Protein AF-A0A937AZI4-F1 (afdb_monomer_lite)

Sequence (162 aa):
MTPFTEEELALIFGVVPITGLAIVLMEVQWLNALSKRTLAVVLDEVCAWSVPTFWCRVPRPVPSSAVVQALNYVFFLGASVYMVLRIFRGKYDMPAHYSPGAAPRLHQWVWALLWFNLVMGGQLIVQGPIPWETVGLLFMMLALGTGICAVRFLAVSVKFSR

Radius of gyration: 17.5 Å; chains: 1; bounding box: 45×31×49 Å

Foldseek 3Di:
DFDDDPVLVCLLQVLPVLLVVLVVQCVPPVSVVVLQVVLVVVLVVVVVPPQQAPSVLQDPSHDSLVSSLVSSLVSLVVLLVVLLCPLPVDPPDQGPPDDQVPQPPVNLVVLVVLLVCVNSVVLDDHDDPDPCSVVSSVSSSNSSSSSSVSSNCNSSNVVRND

Structure (mmCIF, N/CA/C/O backbone):
data_AF-A0A937AZI4-F1
#
_entry.id   AF-A0A937AZI4-F1
#
loop_
_atom_site.group_PDB
_atom_site.id
_atom_site.type_symbol
_atom_site.label_atom_id
_atom_site.label_alt_id
_atom_site.label_comp_id
_atom_site.label_asym_id
_atom_site.label_entity_id
_atom_site.label_seq_id
_atom_site.pdbx_PDB_ins_code
_atom_site.Cartn_x
_atom_site.Cartn_y
_atom_site.Cartn_z
_atom_site.occupancy
_atom_site.B_iso_or_equiv
_atom_site.auth_seq_id
_atom_site.auth_comp_id
_atom_site.auth_asym_id
_atom_site.auth_atom_id
_atom_site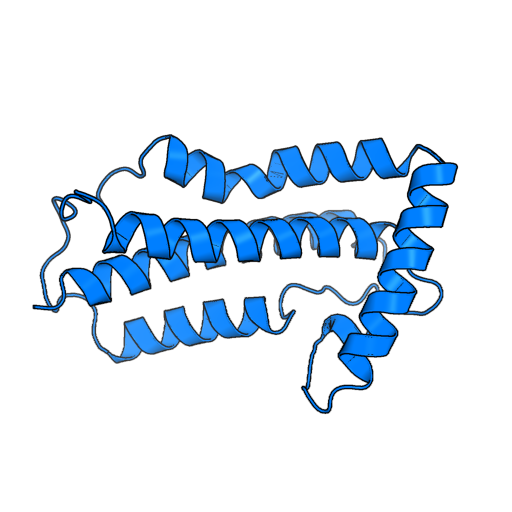.pdbx_PDB_model_num
ATOM 1 N N . MET A 1 1 ? -15.154 11.495 15.495 1.00 47.53 1 MET A N 1
ATOM 2 C CA . MET A 1 1 ? -14.006 10.608 15.185 1.00 47.53 1 MET A CA 1
ATOM 3 C C . MET A 1 1 ? -12.920 10.899 16.207 1.00 47.53 1 MET A C 1
ATOM 5 O O . MET A 1 1 ? -12.724 12.077 16.474 1.00 47.53 1 MET A O 1
ATOM 9 N N . THR A 1 2 ? -12.262 9.907 16.822 1.00 52.56 2 THR A N 1
ATOM 10 C CA . THR A 1 2 ? -11.026 10.242 17.554 1.00 52.56 2 THR A CA 1
ATOM 11 C C . THR A 1 2 ? -9.983 10.759 16.588 1.00 52.56 2 THR A C 1
ATOM 13 O O . THR A 1 2 ? -9.950 10.293 15.443 1.00 52.56 2 THR A O 1
ATOM 16 N N . PRO A 1 3 ? -9.137 11.693 17.040 1.00 72.81 3 PRO A N 1
ATOM 17 C CA . PRO A 1 3 ? -8.003 12.110 16.245 1.00 72.81 3 PRO A CA 1
ATOM 18 C C . PRO A 1 3 ? -7.126 10.889 15.963 1.00 72.81 3 PRO A C 1
ATOM 20 O O . PRO A 1 3 ? -6.923 10.032 16.826 1.00 72.81 3 PRO A O 1
ATOM 23 N N . PHE A 1 4 ? -6.657 10.788 14.725 1.00 81.06 4 PHE A N 1
ATOM 24 C CA . PHE A 1 4 ? -5.588 9.861 14.386 1.00 81.06 4 PHE A CA 1
ATOM 25 C C . PHE A 1 4 ? -4.351 10.221 15.210 1.00 81.06 4 PHE A C 1
ATOM 27 O O . PHE A 1 4 ? -4.062 11.406 15.395 1.00 81.06 4 PHE A O 1
ATOM 34 N N . THR A 1 5 ? -3.614 9.224 15.697 1.00 85.88 5 THR A N 1
ATOM 35 C CA . THR A 1 5 ? -2.313 9.509 16.319 1.00 85.88 5 THR A C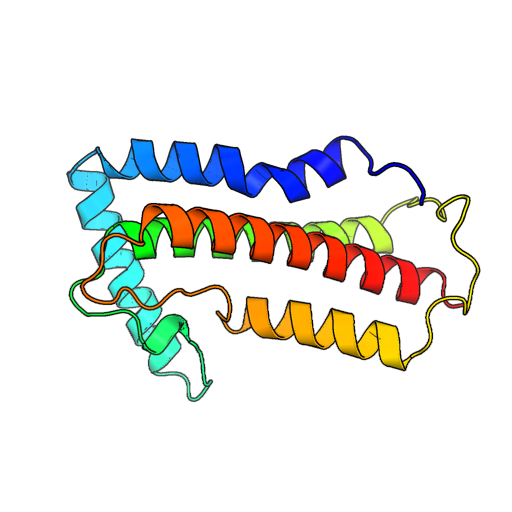A 1
ATOM 36 C C . THR A 1 5 ? -1.337 10.000 15.249 1.00 85.88 5 THR A C 1
ATOM 38 O O . THR A 1 5 ? -1.477 9.636 14.081 1.00 85.88 5 THR A O 1
ATOM 41 N N . GLU A 1 6 ? -0.309 10.764 15.625 1.00 87.06 6 GLU A N 1
ATOM 42 C CA . GLU A 1 6 ? 0.713 11.260 14.680 1.00 87.06 6 GLU A CA 1
ATOM 43 C C . GLU A 1 6 ? 1.301 10.138 13.818 1.00 87.06 6 GLU A C 1
ATOM 45 O O . GLU A 1 6 ? 1.474 10.275 12.614 1.00 87.06 6 GLU A O 1
ATOM 50 N N . GLU A 1 7 ? 1.515 8.979 14.426 1.00 87.25 7 GLU A N 1
ATOM 51 C CA . GLU A 1 7 ? 2.008 7.794 13.740 1.00 87.25 7 GLU A CA 1
ATOM 52 C C . GLU A 1 7 ? 1.006 7.187 12.741 1.00 87.25 7 GLU A C 1
ATOM 54 O O . GLU A 1 7 ? 1.393 6.733 11.669 1.00 87.25 7 GLU A O 1
ATOM 59 N N . GLU A 1 8 ? -0.296 7.205 13.049 1.00 87.88 8 GLU A N 1
ATOM 60 C CA . GLU A 1 8 ? -1.330 6.741 12.117 1.00 87.88 8 GLU A CA 1
ATOM 61 C C . GLU A 1 8 ? -1.424 7.695 10.924 1.00 87.88 8 GLU A C 1
ATOM 63 O O . GLU A 1 8 ? -1.531 7.245 9.784 1.00 87.88 8 GLU A O 1
ATOM 68 N N . LEU A 1 9 ? -1.315 9.003 11.176 1.00 88.19 9 LEU A N 1
ATOM 69 C CA . LEU A 1 9 ? -1.225 10.021 10.131 1.00 88.19 9 LEU A CA 1
ATOM 70 C C . LEU A 1 9 ? 0.030 9.820 9.278 1.00 88.19 9 LEU A C 1
ATOM 72 O O . LEU A 1 9 ? -0.061 9.868 8.054 1.00 88.19 9 LEU A O 1
ATOM 76 N N . ALA A 1 10 ? 1.177 9.529 9.894 1.00 90.31 10 ALA A N 1
ATOM 77 C CA . ALA A 1 10 ? 2.416 9.247 9.178 1.00 90.31 10 ALA A CA 1
ATOM 78 C C . ALA A 1 10 ? 2.296 8.008 8.279 1.00 90.31 10 ALA A C 1
ATOM 80 O O . ALA A 1 10 ? 2.843 8.005 7.184 1.00 90.31 10 ALA A O 1
ATOM 81 N N . LEU A 1 11 ? 1.546 6.979 8.681 1.00 89.62 11 LEU A N 1
ATOM 82 C CA . LEU A 1 11 ? 1.283 5.816 7.826 1.00 89.62 11 LEU A CA 1
ATOM 83 C C . LEU A 1 11 ? 0.329 6.152 6.675 1.00 89.62 11 LEU A C 1
ATOM 85 O O . LEU A 1 11 ? 0.587 5.765 5.539 1.00 89.62 11 LEU A O 1
ATOM 89 N N . ILE A 1 12 ? -0.750 6.887 6.954 1.00 88.44 12 ILE A N 1
ATOM 90 C CA . ILE A 1 12 ? -1.761 7.263 5.953 1.00 88.44 12 ILE A CA 1
ATOM 91 C C . ILE A 1 12 ? -1.159 8.190 4.892 1.00 88.44 12 ILE A C 1
ATOM 93 O O . ILE A 1 12 ? -1.337 7.966 3.696 1.00 88.44 12 ILE A O 1
ATOM 97 N N . PHE A 1 13 ? -0.427 9.217 5.323 1.00 89.50 13 PHE A N 1
ATOM 98 C CA . PHE A 1 13 ? 0.166 10.220 4.439 1.00 89.50 13 PHE A CA 1
ATOM 99 C C . PHE A 1 13 ? 1.585 9.869 3.987 1.00 89.50 13 PHE A C 1
ATOM 101 O O . PHE A 1 13 ? 2.083 10.484 3.048 1.00 89.50 13 PHE A O 1
ATOM 108 N N . GLY A 1 14 ? 2.219 8.857 4.587 1.00 86.88 14 GLY A N 1
ATOM 109 C CA . GLY A 1 14 ? 3.585 8.419 4.278 1.00 86.88 14 GLY A CA 1
ATOM 110 C C . GLY A 1 14 ? 3.777 7.937 2.842 1.00 86.88 14 GLY A C 1
ATOM 111 O O . GLY A 1 14 ? 4.886 7.998 2.318 1.00 86.88 14 GLY A O 1
ATOM 112 N N . VAL A 1 15 ? 2.691 7.565 2.161 1.00 86.25 15 VAL A N 1
ATOM 113 C CA . VAL A 1 15 ? 2.702 7.232 0.730 1.00 86.25 15 VAL A CA 1
ATOM 114 C C . VAL A 1 15 ? 3.230 8.406 -0.115 1.00 86.25 15 VAL A C 1
ATOM 116 O O . VAL A 1 15 ? 3.924 8.190 -1.107 1.00 86.25 15 VAL A O 1
ATOM 119 N N . VAL A 1 16 ? 2.975 9.657 0.290 1.00 88.06 16 VAL A N 1
ATOM 120 C CA . VAL A 1 16 ? 3.419 10.861 -0.435 1.00 88.06 16 VAL A CA 1
ATOM 121 C C . VAL A 1 16 ? 4.947 11.026 -0.416 1.00 88.06 16 VAL A C 1
ATOM 123 O O . VAL A 1 16 ? 5.544 11.020 -1.497 1.00 88.06 16 VAL A O 1
ATOM 126 N N . PRO A 1 17 ? 5.625 11.138 0.749 1.00 89.44 17 PRO A N 1
ATOM 127 C CA . PRO A 1 17 ? 7.081 11.257 0.780 1.00 89.44 17 PRO A CA 1
ATOM 128 C C . PRO A 1 17 ? 7.781 10.014 0.219 1.00 89.44 17 PRO A C 1
ATOM 130 O O . PRO A 1 17 ? 8.819 10.153 -0.423 1.00 89.44 17 PRO A O 1
ATOM 133 N N . ILE A 1 18 ? 7.205 8.816 0.380 1.00 88.88 18 ILE A N 1
ATOM 134 C CA . ILE A 1 18 ? 7.749 7.586 -0.216 1.00 88.88 18 ILE A CA 1
ATOM 135 C C . ILE A 1 18 ? 7.683 7.638 -1.738 1.00 88.88 18 ILE A C 1
ATOM 137 O O . ILE A 1 18 ? 8.660 7.291 -2.399 1.00 88.88 18 ILE A O 1
ATOM 141 N N . THR A 1 19 ? 6.577 8.122 -2.305 1.00 89.19 19 THR A N 1
ATOM 142 C CA . THR A 1 19 ? 6.483 8.309 -3.754 1.00 89.19 19 THR A CA 1
ATOM 143 C C . THR A 1 19 ? 7.489 9.343 -4.244 1.00 89.19 19 THR A C 1
ATOM 145 O O . THR A 1 19 ? 8.187 9.084 -5.221 1.00 89.19 19 THR A O 1
ATOM 148 N N . GLY A 1 20 ? 7.599 10.488 -3.565 1.00 88.81 20 GLY A N 1
ATOM 149 C CA . GLY A 1 20 ? 8.570 11.524 -3.920 1.00 88.81 20 GLY A CA 1
ATOM 150 C C . GLY A 1 20 ? 10.002 10.986 -3.920 1.00 88.81 20 GLY A C 1
ATOM 151 O O . GLY A 1 20 ? 10.727 11.156 -4.898 1.00 88.81 20 GLY A O 1
ATOM 152 N N . LEU A 1 21 ? 10.379 10.253 -2.869 1.00 91.00 21 LEU A N 1
ATOM 153 C CA . LEU A 1 21 ? 11.684 9.604 -2.775 1.00 91.00 21 LEU A CA 1
ATOM 154 C C . LEU A 1 21 ? 11.887 8.568 -3.887 1.00 91.00 21 LEU A C 1
ATOM 156 O O . LEU A 1 21 ? 12.943 8.546 -4.511 1.00 91.00 21 LEU A O 1
ATOM 160 N N . ALA A 1 22 ? 10.883 7.735 -4.167 1.00 89.56 22 ALA A N 1
ATOM 161 C CA . ALA A 1 22 ? 10.958 6.733 -5.224 1.00 89.56 22 ALA A CA 1
ATOM 162 C C . ALA A 1 22 ? 11.177 7.375 -6.599 1.00 89.56 22 ALA A C 1
ATOM 164 O O . ALA A 1 22 ? 12.027 6.904 -7.348 1.00 89.56 22 ALA A O 1
ATOM 165 N N . ILE A 1 23 ? 10.470 8.464 -6.914 1.00 89.38 23 ILE A N 1
ATOM 166 C CA . ILE A 1 23 ? 10.654 9.211 -8.166 1.00 89.38 23 ILE A CA 1
ATOM 167 C C . ILE A 1 23 ? 12.098 9.707 -8.277 1.00 89.38 23 ILE A C 1
ATOM 169 O O . ILE A 1 23 ? 12.758 9.416 -9.270 1.00 89.38 23 ILE A O 1
ATOM 173 N N . VAL A 1 24 ? 12.620 10.361 -7.234 1.00 91.19 24 VAL A N 1
ATOM 174 C CA . VAL A 1 24 ? 14.007 10.858 -7.213 1.00 91.19 24 VAL A CA 1
ATOM 175 C C . VAL A 1 24 ? 15.017 9.719 -7.379 1.00 91.19 24 VAL A C 1
ATOM 177 O O . VAL A 1 24 ? 15.978 9.846 -8.132 1.00 91.19 24 VAL A O 1
ATOM 180 N N . LEU A 1 25 ? 14.799 8.575 -6.725 1.00 89.25 25 LEU A N 1
ATOM 181 C CA . LEU A 1 25 ? 15.674 7.407 -6.859 1.00 89.25 25 LEU A CA 1
ATOM 182 C C . LEU A 1 25 ? 15.642 6.803 -8.270 1.00 89.25 25 LEU A C 1
ATOM 184 O O . LEU A 1 25 ? 16.650 6.259 -8.718 1.00 89.25 25 LEU A O 1
ATOM 188 N N . MET A 1 26 ? 14.516 6.903 -8.983 1.00 88.88 26 MET A N 1
ATOM 189 C CA . MET A 1 26 ? 14.396 6.406 -10.357 1.00 88.88 26 MET A CA 1
ATOM 190 C C . MET A 1 26 ? 15.093 7.300 -11.398 1.00 88.88 26 MET A C 1
ATOM 192 O O . MET A 1 26 ? 15.299 6.842 -12.526 1.00 88.88 26 MET A O 1
ATOM 196 N N . GLU A 1 27 ? 15.513 8.518 -11.042 1.00 90.38 27 GLU A N 1
ATOM 197 C CA . GLU A 1 27 ? 16.380 9.354 -11.893 1.00 90.38 27 GLU A CA 1
ATOM 198 C C . GLU A 1 27 ? 17.803 8.778 -12.002 1.00 90.38 27 GLU A C 1
ATOM 200 O O . GLU A 1 27 ? 18.529 9.009 -12.971 1.00 90.38 27 GLU A O 1
ATOM 205 N N . VAL A 1 28 ? 18.211 7.955 -11.033 1.00 93.56 28 VAL A N 1
ATOM 206 C CA . VAL A 1 28 ? 19.503 7.272 -11.056 1.00 93.56 28 VAL A CA 1
ATOM 207 C C . VAL A 1 28 ? 19.424 6.067 -12.002 1.00 93.56 28 VAL A C 1
ATOM 209 O O . VAL A 1 28 ? 18.815 5.043 -11.689 1.00 93.56 28 VAL A O 1
ATOM 212 N N . GLN A 1 29 ? 20.075 6.162 -13.166 1.00 90.44 29 GLN A N 1
ATOM 213 C CA . GLN A 1 29 ? 19.914 5.202 -14.271 1.00 90.44 29 GLN A CA 1
ATOM 214 C C . GLN A 1 29 ? 20.140 3.732 -13.885 1.00 90.44 29 GLN A C 1
ATOM 216 O O . GLN A 1 29 ? 19.354 2.866 -14.275 1.00 90.44 29 GLN A O 1
ATOM 221 N N . TRP A 1 30 ? 21.187 3.436 -13.110 1.00 93.50 30 TRP A N 1
ATOM 222 C CA . TRP A 1 30 ? 21.487 2.059 -12.707 1.00 93.50 30 TRP A CA 1
ATOM 223 C C . TRP A 1 30 ? 20.435 1.499 -11.737 1.00 93.50 30 TRP A C 1
ATOM 225 O O . TRP A 1 30 ? 20.049 0.338 -11.872 1.00 93.50 30 TRP A O 1
ATOM 235 N N . LEU A 1 31 ? 19.916 2.325 -10.818 1.00 91.56 31 LEU A N 1
ATOM 236 C CA . LEU A 1 31 ? 18.828 1.946 -9.910 1.00 91.56 31 LEU A CA 1
ATOM 237 C C . LEU A 1 31 ? 17.536 1.705 -10.681 1.00 91.56 31 LEU A C 1
ATOM 239 O O . LEU A 1 31 ? 16.838 0.730 -10.412 1.00 91.56 31 LEU A O 1
ATOM 243 N N . ASN A 1 32 ? 17.236 2.551 -11.662 1.00 89.94 32 ASN A N 1
ATOM 244 C CA . ASN A 1 32 ? 16.053 2.413 -12.500 1.00 89.94 32 ASN A CA 1
ATOM 245 C C . ASN A 1 32 ? 16.092 1.108 -13.312 1.00 89.94 32 ASN A C 1
ATOM 247 O O . ASN A 1 32 ? 15.151 0.313 -13.272 1.00 89.94 32 ASN A O 1
ATOM 251 N N . ALA A 1 33 ? 17.212 0.839 -13.989 1.00 91.19 33 ALA A N 1
ATOM 252 C CA . ALA A 1 33 ? 17.406 -0.390 -14.753 1.00 91.19 33 ALA A CA 1
ATOM 253 C C . ALA A 1 33 ? 17.312 -1.642 -13.865 1.00 91.19 33 ALA A C 1
ATOM 255 O O . ALA A 1 33 ? 16.608 -2.595 -14.211 1.00 91.19 33 ALA A O 1
ATOM 256 N N . LEU A 1 34 ? 17.970 -1.622 -12.699 1.00 93.69 34 LEU A N 1
ATOM 257 C CA . LEU A 1 34 ? 17.918 -2.713 -11.730 1.00 93.69 34 LEU A CA 1
ATOM 258 C C . LEU A 1 34 ? 16.490 -2.941 -11.225 1.00 93.69 34 LEU A C 1
ATOM 260 O O . LEU A 1 34 ? 15.996 -4.062 -11.277 1.00 93.69 34 LEU A O 1
ATOM 264 N N . SER A 1 35 ? 15.803 -1.883 -10.795 1.00 92.06 35 SER A N 1
ATOM 265 C CA . SER A 1 35 ? 14.460 -1.976 -10.213 1.00 92.06 35 SER A CA 1
ATOM 266 C C . SER A 1 35 ? 13.427 -2.478 -11.220 1.00 92.06 35 SER A C 1
ATOM 268 O O . SER A 1 35 ? 12.602 -3.322 -10.876 1.00 92.06 35 SER A O 1
ATOM 270 N N . LYS A 1 36 ? 13.504 -2.034 -12.482 1.00 92.06 36 LYS A N 1
ATOM 271 C CA . LYS A 1 36 ? 12.656 -2.546 -13.571 1.00 92.06 36 LYS A CA 1
ATOM 272 C C . LYS A 1 36 ? 12.882 -4.029 -13.829 1.00 92.06 36 LYS A C 1
ATOM 274 O O . LYS A 1 36 ? 11.913 -4.769 -13.982 1.00 92.06 36 LYS A O 1
ATOM 279 N N . ARG A 1 37 ? 14.145 -4.469 -13.862 1.00 93.31 37 ARG A N 1
ATOM 280 C CA . ARG A 1 37 ? 14.496 -5.882 -14.060 1.00 93.31 37 ARG A CA 1
ATOM 281 C C . ARG A 1 37 ? 14.009 -6.741 -12.896 1.00 93.31 37 ARG A C 1
ATOM 283 O O . ARG A 1 37 ? 13.392 -7.774 -13.130 1.00 93.31 37 ARG A O 1
ATOM 290 N N . THR A 1 38 ? 14.241 -6.298 -11.663 1.00 93.19 38 THR A N 1
ATOM 291 C CA . THR A 1 38 ? 13.776 -6.990 -10.456 1.00 93.19 38 THR A CA 1
ATOM 292 C C . THR A 1 38 ? 12.254 -7.093 -10.438 1.00 93.19 38 THR A C 1
ATOM 294 O O . THR A 1 38 ? 11.720 -8.179 -10.234 1.00 93.19 38 THR A O 1
ATOM 297 N N . LEU A 1 39 ? 11.542 -5.995 -10.714 1.00 92.50 39 LEU A N 1
ATOM 298 C CA . LEU A 1 39 ? 10.082 -6.008 -10.762 1.00 92.50 39 LEU A CA 1
ATOM 299 C C . LEU A 1 39 ? 9.554 -6.903 -11.890 1.00 92.50 39 LEU A C 1
ATOM 301 O O . LEU A 1 39 ? 8.539 -7.565 -11.703 1.00 92.50 39 LEU A O 1
ATOM 305 N N . ALA A 1 40 ? 10.229 -6.963 -13.041 1.00 91.69 40 ALA A N 1
ATOM 306 C CA . ALA A 1 40 ? 9.844 -7.873 -14.114 1.00 91.69 40 ALA A CA 1
ATOM 307 C C . ALA A 1 40 ? 9.852 -9.335 -13.645 1.00 91.69 40 ALA A C 1
ATOM 309 O O . ALA A 1 40 ? 8.820 -9.989 -13.764 1.00 91.69 40 ALA A O 1
ATOM 310 N N . VAL A 1 41 ? 10.951 -9.774 -13.019 1.00 92.94 41 VAL A N 1
ATOM 311 C CA . VAL A 1 41 ? 11.117 -11.135 -12.473 1.00 92.94 41 VAL A CA 1
ATOM 312 C C . VAL A 1 41 ? 10.052 -11.444 -11.422 1.00 92.94 41 VAL A C 1
ATOM 314 O O . VAL A 1 41 ? 9.394 -12.474 -11.496 1.00 92.94 41 VAL A O 1
ATOM 317 N N . VAL A 1 42 ? 9.831 -10.532 -10.469 1.00 90.81 42 VAL A N 1
ATOM 318 C CA . VAL A 1 42 ? 8.805 -10.716 -9.429 1.00 90.81 42 VAL A CA 1
ATOM 319 C C . VAL A 1 42 ? 7.414 -10.847 -10.047 1.00 90.81 42 VAL A C 1
ATOM 321 O O . VAL A 1 42 ? 6.634 -11.696 -9.629 1.00 90.81 42 VAL A O 1
ATOM 324 N N . LEU A 1 43 ? 7.095 -10.023 -11.045 1.00 89.38 43 LEU A N 1
ATOM 325 C CA . LEU A 1 43 ? 5.812 -10.096 -11.738 1.00 89.38 43 LEU A CA 1
ATOM 326 C C . LEU A 1 43 ? 5.661 -11.393 -12.538 1.00 89.38 43 LEU A C 1
ATOM 328 O O . LEU A 1 43 ? 4.561 -11.928 -12.564 1.00 89.38 43 LEU A O 1
ATOM 332 N N . ASP A 1 44 ? 6.726 -11.914 -13.148 1.00 90.12 44 ASP A N 1
ATOM 333 C CA . ASP A 1 44 ? 6.666 -13.194 -13.865 1.00 90.12 44 ASP A CA 1
ATOM 334 C C . ASP A 1 44 ? 6.339 -14.349 -12.902 1.00 90.12 44 ASP A C 1
ATOM 336 O O . ASP A 1 44 ? 5.454 -15.152 -13.190 1.00 90.12 44 ASP A O 1
ATOM 340 N N . GLU A 1 45 ? 6.956 -14.371 -11.717 1.00 89.00 45 GLU A N 1
ATOM 341 C CA . GLU A 1 45 ? 6.660 -15.354 -10.663 1.00 89.00 45 GLU A CA 1
ATOM 342 C C . GLU A 1 45 ? 5.230 -15.211 -10.120 1.00 89.00 45 GLU A C 1
ATOM 344 O O . GLU A 1 45 ? 4.484 -16.186 -10.034 1.00 89.00 45 GLU A O 1
ATOM 349 N N . VAL A 1 46 ? 4.806 -13.985 -9.792 1.00 85.94 46 VAL A N 1
ATOM 350 C CA . VAL A 1 46 ? 3.456 -13.717 -9.264 1.00 85.94 46 VAL A CA 1
ATOM 351 C C . VAL A 1 46 ? 2.378 -14.055 -10.293 1.00 85.94 46 VAL A C 1
ATOM 353 O O . VAL A 1 46 ? 1.323 -14.563 -9.925 1.00 85.94 46 VAL A O 1
ATOM 356 N N . CYS A 1 47 ? 2.629 -13.799 -11.575 1.00 86.62 47 CYS A N 1
ATOM 357 C CA . CYS A 1 47 ? 1.680 -14.081 -12.650 1.00 86.62 47 CYS A CA 1
ATOM 358 C C . CYS A 1 47 ? 1.705 -15.531 -13.130 1.00 86.62 47 CYS A C 1
ATOM 360 O O . CYS A 1 47 ? 0.758 -15.960 -13.788 1.00 86.62 47 CYS A O 1
ATOM 362 N N . ALA A 1 48 ? 2.739 -16.299 -12.782 1.00 87.25 48 ALA A N 1
ATOM 363 C CA . ALA A 1 48 ? 2.719 -17.750 -12.918 1.00 87.25 48 ALA A CA 1
ATOM 364 C C . ALA A 1 48 ? 1.765 -18.403 -11.902 1.00 87.25 48 ALA A C 1
ATOM 366 O O . ALA A 1 48 ? 1.266 -19.505 -12.135 1.00 87.25 48 ALA A O 1
ATOM 367 N N . TRP A 1 49 ? 1.478 -17.731 -10.783 1.00 80.19 49 TRP A N 1
ATOM 368 C CA . TRP A 1 49 ? 0.487 -18.200 -9.822 1.00 80.19 49 TRP A CA 1
ATOM 369 C C . TRP A 1 49 ? -0.908 -17.906 -10.381 1.00 80.19 49 TRP A C 1
ATOM 371 O O . TRP A 1 49 ? -1.171 -16.822 -10.893 1.00 80.19 49 TRP A O 1
ATOM 381 N N . SER A 1 50 ? -1.842 -18.853 -10.264 1.00 70.75 50 SER A N 1
ATOM 382 C CA . SER A 1 50 ? -3.205 -18.762 -10.820 1.00 70.75 50 SER A CA 1
ATOM 383 C C . SER A 1 50 ? -4.117 -17.748 -10.103 1.00 70.75 50 SER A C 1
ATOM 385 O O . SER A 1 50 ? -5.336 -17.917 -10.055 1.00 70.75 50 SER A O 1
ATOM 387 N N . VAL A 1 51 ? -3.540 -16.715 -9.491 1.00 69.69 51 VAL A N 1
ATOM 388 C CA . VAL A 1 51 ? -4.244 -15.675 -8.749 1.00 69.69 51 VAL A CA 1
ATOM 389 C C . VAL A 1 51 ? -4.519 -14.504 -9.697 1.00 69.69 51 VAL A C 1
ATOM 391 O O . VAL A 1 51 ? -3.583 -13.967 -10.292 1.00 69.69 51 VAL A O 1
ATOM 394 N N . PRO A 1 52 ? -5.779 -14.058 -9.844 1.00 66.19 52 PRO A N 1
ATOM 395 C CA . PRO A 1 52 ? -6.114 -12.938 -10.712 1.00 66.19 52 PRO A CA 1
ATOM 396 C C . PRO A 1 52 ? -5.633 -11.624 -10.085 1.00 66.19 52 PRO A C 1
ATOM 398 O O . PRO A 1 52 ? -6.376 -10.962 -9.364 1.00 66.19 52 PRO A O 1
ATOM 401 N N . THR A 1 53 ? -4.382 -11.243 -10.345 1.00 79.31 53 THR A N 1
ATOM 402 C CA . THR A 1 53 ? -3.820 -9.965 -9.892 1.00 79.31 53 THR A CA 1
ATOM 403 C C . THR A 1 53 ? -3.841 -8.940 -11.024 1.00 79.31 53 THR A C 1
ATOM 405 O O . THR A 1 53 ? -3.514 -9.241 -12.175 1.00 79.31 53 THR A O 1
ATOM 408 N N . PHE A 1 54 ? -4.205 -7.691 -10.714 1.00 81.69 54 PHE A N 1
ATOM 409 C CA . PHE A 1 54 ? -4.146 -6.605 -11.704 1.00 81.69 54 PHE A CA 1
ATOM 410 C C . PHE A 1 54 ? -2.703 -6.302 -12.141 1.00 81.69 54 PHE A C 1
ATOM 412 O O . PHE A 1 54 ? -2.482 -5.786 -13.237 1.00 81.69 54 PHE A O 1
ATOM 419 N N . TRP A 1 55 ? -1.725 -6.697 -11.319 1.00 82.25 55 TRP A N 1
ATOM 420 C CA . TRP A 1 55 ? -0.289 -6.599 -11.581 1.00 82.25 55 TRP A CA 1
ATOM 421 C C . TRP A 1 55 ? 0.151 -7.353 -12.841 1.00 82.25 55 TRP A C 1
ATOM 423 O O . TRP A 1 55 ? 1.087 -6.919 -13.509 1.00 82.25 55 TRP A O 1
ATOM 433 N N . CYS A 1 56 ? -0.583 -8.389 -13.253 1.00 85.62 56 CYS A N 1
ATOM 434 C CA . CYS A 1 56 ? -0.310 -9.114 -14.498 1.00 85.62 56 CYS A CA 1
ATOM 435 C C . CYS A 1 56 ? -0.661 -8.346 -15.776 1.00 85.62 56 CYS A C 1
ATOM 437 O O . CYS A 1 56 ? -0.374 -8.817 -16.873 1.00 85.62 56 CYS A O 1
ATOM 439 N N . ARG A 1 57 ? -1.268 -7.159 -15.663 1.00 83.06 57 ARG A N 1
ATOM 440 C CA . ARG A 1 57 ? -1.568 -6.278 -16.804 1.00 83.06 57 ARG A CA 1
ATOM 441 C C . ARG A 1 57 ? -0.500 -5.208 -17.039 1.00 83.06 57 ARG A C 1
ATOM 443 O O . ARG A 1 57 ? -0.662 -4.387 -17.939 1.00 83.06 57 ARG A O 1
ATOM 450 N N . VAL A 1 58 ? 0.562 -5.174 -16.230 1.00 83.44 58 VAL A N 1
ATOM 451 C CA . VAL A 1 58 ? 1.655 -4.205 -16.393 1.00 83.44 58 VAL A CA 1
ATOM 452 C C . VAL A 1 58 ? 2.378 -4.474 -17.724 1.00 83.44 58 VAL A C 1
ATOM 454 O O . VAL A 1 58 ? 2.796 -5.609 -17.961 1.00 83.44 58 VAL A O 1
ATOM 457 N N . PRO A 1 59 ? 2.551 -3.461 -18.597 1.00 83.50 59 PRO A N 1
ATOM 458 C CA . PRO A 1 59 ? 3.185 -3.655 -19.895 1.00 83.50 59 PRO A CA 1
ATOM 459 C C . PRO A 1 59 ? 4.655 -4.073 -19.762 1.00 83.50 59 PRO A C 1
ATOM 461 O O . PRO A 1 59 ? 5.342 -3.747 -18.788 1.00 83.50 59 PRO A O 1
ATOM 464 N N . ARG A 1 60 ? 5.143 -4.793 -20.777 1.00 85.00 60 ARG A N 1
ATOM 465 C CA . ARG A 1 60 ? 6.558 -5.139 -20.945 1.00 85.00 60 ARG A CA 1
ATOM 466 C C . ARG A 1 60 ? 7.125 -4.330 -22.124 1.00 85.00 60 ARG A C 1
ATOM 468 O O . ARG A 1 60 ? 6.514 -4.365 -23.190 1.00 85.00 60 ARG A O 1
ATOM 475 N N . PRO A 1 61 ? 8.267 -3.628 -21.976 1.00 85.44 61 PRO A N 1
ATOM 476 C CA . PRO A 1 61 ? 9.124 -3.532 -20.788 1.00 85.44 61 PRO A CA 1
ATOM 477 C C . PRO A 1 61 ? 8.489 -2.725 -19.642 1.00 85.44 61 PRO A C 1
ATOM 479 O O . PRO A 1 61 ? 7.665 -1.846 -19.872 1.00 85.44 61 PRO A O 1
ATOM 482 N N . VAL A 1 62 ? 8.894 -3.025 -18.401 1.00 87.12 62 VAL A N 1
ATOM 483 C CA . VAL A 1 62 ? 8.331 -2.400 -17.191 1.00 87.12 62 VAL A CA 1
ATOM 484 C C . VAL A 1 62 ? 8.617 -0.890 -17.176 1.00 87.12 62 VAL A C 1
ATOM 486 O O . VAL A 1 62 ? 9.790 -0.498 -17.205 1.00 87.12 62 VAL A O 1
ATOM 489 N N . PRO A 1 63 ? 7.588 -0.027 -17.090 1.00 86.50 63 PRO A N 1
ATOM 490 C CA . PRO A 1 63 ? 7.783 1.415 -17.004 1.00 86.50 63 PRO A CA 1
ATOM 491 C C . PRO A 1 63 ? 8.271 1.828 -15.606 1.00 86.50 63 PRO A C 1
ATOM 493 O O . PRO A 1 63 ? 8.009 1.151 -14.611 1.00 86.50 63 PRO A O 1
ATOM 496 N N . SER A 1 64 ? 8.980 2.960 -15.506 1.00 86.69 64 SER A N 1
ATOM 497 C CA . SER A 1 64 ? 9.509 3.457 -14.217 1.00 86.69 64 SER A CA 1
ATOM 498 C C . SER A 1 64 ? 8.384 3.726 -13.211 1.00 86.69 64 SER A C 1
ATOM 500 O O . SER A 1 64 ? 8.522 3.469 -12.020 1.00 86.69 64 SER A O 1
ATOM 502 N N . SER A 1 65 ? 7.238 4.196 -13.701 1.00 84.00 65 SER A N 1
ATOM 503 C CA . SER A 1 65 ? 6.031 4.426 -12.910 1.00 84.00 65 SER A CA 1
ATOM 504 C C . SER A 1 65 ? 5.521 3.152 -12.234 1.00 84.00 65 SER A C 1
ATOM 506 O O . SER A 1 65 ? 5.144 3.208 -11.070 1.00 84.00 65 SER A O 1
ATOM 508 N N . ALA A 1 66 ? 5.566 1.991 -12.898 1.00 86.44 66 ALA A N 1
ATOM 509 C CA . ALA A 1 66 ? 5.154 0.720 -12.301 1.00 86.44 66 ALA A CA 1
ATOM 510 C C . ALA A 1 66 ? 6.057 0.323 -11.124 1.00 86.44 66 ALA A C 1
ATOM 512 O O . ALA A 1 66 ? 5.566 -0.224 -10.140 1.00 86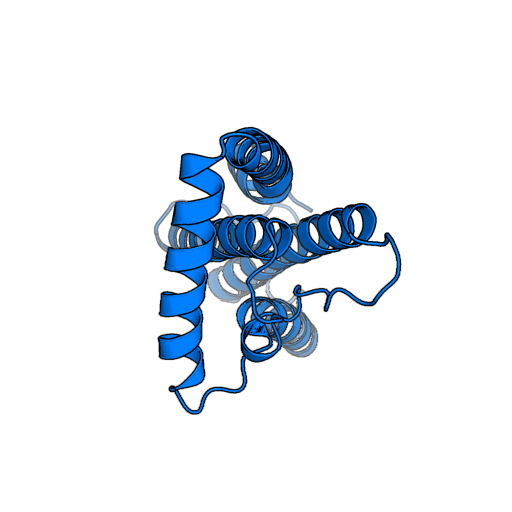.44 66 ALA A O 1
ATOM 513 N N . VAL A 1 67 ? 7.351 0.658 -11.180 1.00 89.00 67 VAL A N 1
ATOM 514 C CA . VAL A 1 67 ? 8.279 0.479 -10.051 1.00 89.00 67 VAL A CA 1
ATOM 515 C C . VAL A 1 67 ? 7.873 1.356 -8.869 1.00 89.00 67 VAL A C 1
ATOM 517 O O . VAL A 1 67 ? 7.778 0.870 -7.743 1.00 89.00 67 VAL A O 1
ATOM 520 N N . VAL A 1 68 ? 7.568 2.631 -9.120 1.00 90.00 68 VAL A N 1
ATOM 521 C CA . VAL A 1 68 ? 7.092 3.559 -8.083 1.00 90.00 68 VAL A CA 1
ATOM 522 C C . VAL A 1 68 ? 5.769 3.077 -7.477 1.00 90.00 68 VAL A C 1
ATOM 524 O O . VAL A 1 68 ? 5.606 3.087 -6.257 1.00 90.00 68 VAL A O 1
ATOM 527 N N . GLN A 1 69 ? 4.829 2.607 -8.301 1.00 88.44 69 GLN A N 1
ATOM 528 C CA . GLN A 1 69 ? 3.570 2.033 -7.821 1.00 88.44 69 GLN A CA 1
ATOM 529 C C . GLN A 1 69 ? 3.812 0.768 -6.983 1.00 88.44 69 GLN A C 1
ATOM 531 O O . GLN A 1 69 ? 3.166 0.586 -5.953 1.00 88.44 69 GLN A O 1
ATOM 536 N N . ALA A 1 70 ? 4.766 -0.085 -7.376 1.00 89.50 70 ALA A N 1
ATOM 537 C CA . ALA A 1 70 ? 5.108 -1.303 -6.642 1.00 89.50 70 ALA A CA 1
ATOM 538 C C . ALA A 1 70 ? 5.715 -0.994 -5.268 1.00 89.50 70 ALA A C 1
ATOM 540 O O . ALA A 1 70 ? 5.335 -1.616 -4.280 1.00 89.50 70 ALA A O 1
ATOM 541 N N . LEU A 1 71 ? 6.593 0.007 -5.173 1.00 90.94 71 LEU A N 1
ATOM 542 C CA . LEU A 1 71 ? 7.155 0.457 -3.894 1.00 90.94 71 LEU A CA 1
ATOM 543 C C . LEU A 1 71 ? 6.070 0.980 -2.948 1.00 90.94 71 LEU A C 1
ATOM 545 O O . LEU A 1 71 ? 6.025 0.597 -1.779 1.00 90.94 71 LEU A O 1
ATOM 549 N N . ASN A 1 72 ? 5.155 1.802 -3.463 1.00 90.69 72 ASN A N 1
ATOM 550 C CA . ASN A 1 72 ? 4.018 2.291 -2.685 1.00 90.69 72 ASN A CA 1
ATOM 551 C C . ASN A 1 72 ? 3.079 1.166 -2.249 1.00 90.69 72 ASN A C 1
ATOM 553 O O . ASN A 1 72 ? 2.568 1.181 -1.132 1.00 90.69 72 ASN A O 1
ATOM 557 N N . TYR A 1 73 ? 2.880 0.169 -3.108 1.00 90.62 73 TYR A N 1
ATOM 558 C CA . TYR A 1 73 ? 2.095 -1.010 -2.781 1.00 90.62 73 TYR A CA 1
ATOM 559 C C . TYR A 1 73 ? 2.746 -1.849 -1.671 1.00 90.62 73 TYR A C 1
ATOM 561 O O . TYR A 1 73 ? 2.068 -2.232 -0.719 1.00 90.62 73 TYR A O 1
ATOM 569 N N . VAL A 1 74 ? 4.064 -2.066 -1.721 1.00 91.94 74 VAL A N 1
ATOM 570 C CA . VAL A 1 74 ? 4.810 -2.739 -0.642 1.00 91.94 74 VAL A CA 1
ATOM 571 C C . VAL A 1 74 ? 4.697 -1.960 0.668 1.00 91.94 74 VAL A C 1
ATOM 573 O O . VAL A 1 74 ? 4.422 -2.556 1.712 1.00 91.94 74 VAL A O 1
ATOM 576 N N . PHE A 1 75 ? 4.839 -0.632 0.623 1.00 93.50 75 PHE A N 1
ATOM 577 C CA . PHE A 1 75 ? 4.623 0.212 1.797 1.00 93.50 75 PHE A CA 1
ATOM 578 C C . PHE A 1 75 ? 3.202 0.064 2.349 1.00 93.50 75 PHE A C 1
ATOM 580 O O . PHE A 1 75 ? 3.035 -0.135 3.548 1.00 93.50 75 PHE A O 1
ATOM 587 N N . PHE A 1 76 ? 2.182 0.093 1.490 1.00 94.19 76 PHE A N 1
ATOM 588 C CA . PHE A 1 76 ? 0.787 -0.100 1.882 1.00 94.19 76 PHE A CA 1
ATOM 589 C C . PHE A 1 76 ? 0.541 -1.450 2.567 1.00 94.19 76 PHE A C 1
ATOM 591 O O . PHE A 1 76 ? -0.151 -1.497 3.588 1.00 94.19 76 PHE A O 1
ATOM 598 N N . LEU A 1 77 ? 1.111 -2.542 2.049 1.00 94.12 77 LEU A N 1
ATOM 599 C CA . LEU A 1 77 ? 1.012 -3.858 2.685 1.00 94.12 77 LEU A CA 1
ATOM 600 C C . LEU A 1 77 ? 1.667 -3.850 4.070 1.00 94.12 77 LEU A C 1
ATOM 602 O O . LEU A 1 77 ? 1.054 -4.293 5.043 1.00 94.12 77 LEU A O 1
ATOM 606 N N . GLY A 1 78 ? 2.875 -3.290 4.173 1.00 94.88 78 GLY A N 1
ATOM 607 C CA . GLY A 1 78 ? 3.585 -3.137 5.443 1.00 94.88 78 GLY A CA 1
ATOM 608 C C . GLY A 1 78 ? 2.797 -2.300 6.453 1.00 94.88 78 GLY A C 1
ATOM 609 O O . GLY A 1 78 ? 2.598 -2.732 7.586 1.00 94.88 78 GLY A O 1
ATOM 610 N N . ALA A 1 79 ? 2.274 -1.148 6.028 1.00 94.25 79 ALA A N 1
ATOM 611 C CA . ALA A 1 79 ? 1.453 -0.259 6.843 1.00 94.25 79 ALA A CA 1
ATOM 612 C C . ALA A 1 79 ? 0.139 -0.923 7.282 1.00 94.25 79 ALA A C 1
ATOM 614 O O . ALA A 1 79 ? -0.264 -0.777 8.434 1.00 94.25 79 ALA A O 1
ATOM 615 N N . SER A 1 80 ? -0.501 -1.700 6.401 1.00 94.75 80 SER A N 1
ATOM 616 C CA . SER A 1 80 ? -1.714 -2.464 6.720 1.00 94.75 80 SER A CA 1
ATOM 617 C C . SER A 1 80 ? -1.445 -3.492 7.818 1.00 94.75 80 SER A C 1
ATOM 619 O O . SER A 1 80 ? -2.141 -3.511 8.833 1.00 94.75 80 SER A O 1
ATOM 621 N N . VAL A 1 81 ? -0.403 -4.315 7.655 1.00 95.00 81 VAL A N 1
ATOM 622 C CA . VAL A 1 81 ? -0.005 -5.316 8.658 1.00 95.00 81 VAL A CA 1
ATOM 623 C C . VAL A 1 81 ? 0.364 -4.636 9.972 1.00 95.00 81 VAL A C 1
ATOM 625 O O . VAL A 1 81 ? -0.111 -5.044 11.032 1.00 95.00 81 VAL A O 1
ATOM 628 N N . TYR A 1 82 ? 1.162 -3.571 9.910 1.00 93.75 82 TYR A N 1
ATOM 629 C CA . TYR A 1 82 ? 1.570 -2.807 11.080 1.00 93.75 82 TYR A CA 1
ATOM 630 C C . TYR A 1 82 ? 0.370 -2.240 11.851 1.00 93.75 82 TYR A C 1
ATOM 632 O O . TYR A 1 82 ? 0.283 -2.417 13.066 1.00 93.75 82 TYR A O 1
ATOM 640 N N . MET A 1 83 ? -0.591 -1.628 11.151 1.00 92.19 83 MET A N 1
ATOM 641 C CA . MET A 1 83 ? -1.802 -1.060 11.747 1.00 92.19 83 MET A CA 1
ATOM 642 C C . MET A 1 83 ? -2.619 -2.129 12.484 1.00 92.19 83 MET A C 1
ATOM 644 O O . MET A 1 83 ? -3.013 -1.926 13.634 1.00 92.19 83 MET A O 1
ATOM 648 N N . VAL A 1 84 ? -2.823 -3.298 11.862 1.00 93.19 84 VAL A N 1
ATOM 649 C CA . VAL A 1 84 ? -3.504 -4.435 12.504 1.00 93.19 84 VAL A CA 1
ATOM 650 C C . VAL A 1 84 ? -2.745 -4.869 13.757 1.00 93.19 84 VAL A C 1
ATOM 652 O O . VAL A 1 84 ? -3.327 -4.947 14.839 1.00 93.19 84 VAL A O 1
ATOM 655 N N . LEU A 1 85 ? -1.437 -5.114 13.644 1.00 92.38 85 LEU A N 1
ATOM 656 C CA . LEU A 1 85 ? -0.621 -5.566 14.770 1.00 92.38 85 LEU A CA 1
ATOM 657 C C . LEU A 1 85 ? -0.650 -4.575 15.933 1.00 92.38 85 LEU A C 1
ATOM 659 O O . LEU A 1 85 ? -0.833 -4.997 17.073 1.00 92.38 85 LEU A O 1
ATOM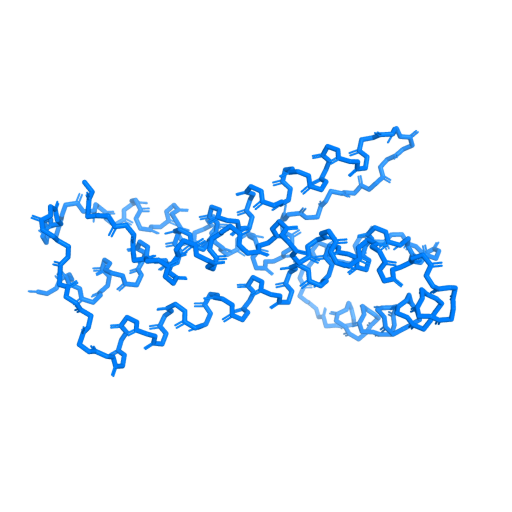 663 N N . ARG A 1 86 ? -0.529 -3.275 15.660 1.00 89.88 86 ARG A N 1
ATOM 664 C CA . ARG A 1 86 ? -0.600 -2.211 16.666 1.00 89.88 86 ARG A CA 1
ATOM 665 C C . ARG A 1 86 ? -1.924 -2.241 17.424 1.00 89.88 86 ARG A C 1
ATOM 667 O O . ARG A 1 86 ? -1.927 -2.214 18.654 1.00 89.88 86 ARG A O 1
ATOM 674 N N . ILE A 1 87 ? -3.040 -2.316 16.700 1.00 89.56 87 ILE A N 1
ATOM 675 C CA . ILE A 1 87 ? -4.378 -2.294 17.300 1.00 89.56 87 ILE A CA 1
ATOM 676 C C . ILE A 1 87 ? -4.586 -3.527 18.186 1.00 89.56 87 ILE A C 1
ATOM 678 O O . ILE A 1 87 ? -5.074 -3.388 19.309 1.00 89.56 87 ILE A O 1
ATOM 682 N N . PHE A 1 88 ? -4.176 -4.717 17.738 1.00 89.44 88 PHE A N 1
ATOM 683 C CA . PHE A 1 88 ? -4.417 -5.965 18.472 1.00 89.44 88 PHE A CA 1
ATOM 684 C C . PHE A 1 88 ? -3.392 -6.285 19.568 1.00 89.44 88 PHE A C 1
ATOM 686 O O . PHE A 1 88 ? -3.773 -6.868 20.579 1.00 89.44 88 PHE A O 1
ATOM 693 N N . ARG A 1 89 ? -2.109 -5.934 19.404 1.00 84.88 89 ARG A N 1
ATOM 694 C CA . ARG A 1 89 ? -1.032 -6.320 20.341 1.00 84.88 89 ARG A CA 1
ATOM 695 C C . ARG A 1 89 ? -0.702 -5.265 21.402 1.00 84.88 89 ARG A C 1
ATOM 697 O O . ARG A 1 89 ? 0.064 -5.565 22.312 1.00 84.88 89 ARG A O 1
ATOM 704 N N . GLY A 1 90 ? -1.254 -4.053 21.308 1.00 68.06 90 GLY A N 1
ATOM 705 C CA . GLY A 1 90 ? -0.970 -2.952 22.234 1.00 68.06 90 GLY A CA 1
ATOM 706 C C . GLY A 1 90 ? -2.148 -2.519 23.114 1.00 68.06 90 GLY A C 1
ATOM 707 O O . GLY A 1 90 ? -3.303 -2.913 22.910 1.00 68.06 90 GLY A O 1
ATOM 708 N N . LYS A 1 91 ? -1.853 -1.610 24.056 1.00 75.19 91 LYS A N 1
ATOM 709 C CA . LYS A 1 91 ? -2.845 -0.756 24.735 1.00 75.19 91 LYS A CA 1
ATOM 710 C C . LYS A 1 91 ? -3.366 0.293 23.748 1.00 75.19 91 LYS A C 1
ATOM 712 O O . LYS A 1 91 ? -3.044 1.468 23.834 1.00 75.19 91 LYS A O 1
ATOM 717 N N . TYR A 1 92 ? -4.073 -0.172 22.726 1.00 81.88 92 TYR A N 1
ATOM 718 C CA . TYR A 1 92 ? -4.796 0.714 21.827 1.00 81.88 92 TYR A CA 1
ATOM 719 C C . TYR A 1 92 ? -6.106 1.080 22.508 1.00 81.88 92 TYR A C 1
ATOM 721 O O . TYR A 1 92 ? -6.918 0.177 22.741 1.00 81.88 92 TYR A O 1
ATOM 729 N N . ASP A 1 93 ? -6.266 2.358 22.836 1.00 82.44 93 ASP A N 1
ATOM 730 C CA . ASP A 1 93 ? -7.446 2.874 23.517 1.00 82.44 93 ASP A CA 1
ATOM 731 C C . ASP A 1 93 ? -8.649 2.915 22.577 1.00 82.44 93 ASP A C 1
ATOM 733 O O . ASP A 1 93 ? -8.539 3.164 21.372 1.00 82.44 93 ASP A O 1
ATOM 737 N N . MET A 1 94 ? -9.823 2.644 23.141 1.00 79.19 94 MET A N 1
ATOM 738 C CA . MET A 1 94 ? -11.071 2.734 22.400 1.00 79.19 94 MET A CA 1
ATOM 739 C C . MET A 1 94 ? -11.302 4.188 21.974 1.00 79.19 94 MET A C 1
ATOM 741 O O . MET A 1 94 ? -11.200 5.096 22.803 1.00 79.19 94 MET A O 1
ATOM 745 N N . PRO A 1 95 ? -11.642 4.446 20.701 1.00 79.25 95 PRO A N 1
ATOM 746 C CA . PRO A 1 95 ? -11.959 5.793 20.271 1.00 79.25 95 PRO A CA 1
ATOM 747 C C . PRO A 1 95 ? -13.100 6.422 21.091 1.00 79.25 95 PRO A C 1
ATOM 749 O O . PRO A 1 95 ? -14.183 5.854 21.158 1.00 79.25 95 PRO A O 1
ATOM 752 N N . ALA A 1 96 ? -12.905 7.636 21.615 1.00 72.12 96 ALA A N 1
ATOM 753 C CA . ALA A 1 96 ? -13.877 8.415 22.397 1.00 72.12 96 ALA A CA 1
ATOM 754 C C . ALA A 1 96 ? -15.297 8.531 21.795 1.00 72.12 96 ALA A C 1
ATOM 756 O O . ALA A 1 96 ? -16.259 8.733 22.526 1.00 72.12 96 ALA A O 1
ATOM 757 N N . HIS A 1 97 ? -15.445 8.409 20.471 1.00 72.75 97 HIS A N 1
ATOM 758 C CA . HIS A 1 97 ? -16.743 8.465 19.780 1.00 72.75 97 HIS A CA 1
ATOM 759 C C . HIS A 1 97 ? -17.119 7.157 19.075 1.00 72.75 97 HIS A C 1
ATOM 761 O O . HIS A 1 97 ? -18.020 7.146 18.238 1.00 72.75 97 HIS A O 1
ATOM 767 N N . TYR A 1 98 ? -16.404 6.066 19.338 1.00 74.00 98 TYR A N 1
ATOM 768 C CA . TYR A 1 98 ? -16.779 4.763 18.813 1.00 74.00 98 TYR A CA 1
ATOM 769 C C . TYR A 1 98 ? -17.839 4.160 19.732 1.00 74.00 98 TYR A C 1
ATOM 771 O O . TYR A 1 98 ? -17.616 3.986 20.923 1.00 74.00 98 TYR A O 1
ATOM 779 N N . SER A 1 99 ? -19.010 3.870 19.176 1.00 75.06 99 SER A N 1
ATOM 780 C CA . SER A 1 99 ? -20.059 3.137 19.876 1.00 75.06 99 SER A CA 1
ATOM 781 C C . SER A 1 99 ? -19.999 1.671 19.422 1.00 75.06 99 SER A C 1
ATOM 783 O O . SER A 1 99 ? -20.020 1.415 18.212 1.00 75.06 99 SER A O 1
ATOM 785 N N . PRO A 1 100 ? -19.879 0.697 20.345 1.00 71.44 100 PRO A N 1
ATOM 786 C CA . PRO A 1 100 ? -19.912 -0.719 19.993 1.00 71.44 100 PRO A CA 1
ATOM 787 C C . PRO A 1 100 ? -21.199 -1.047 19.229 1.00 71.44 100 PRO A C 1
ATOM 789 O O . PRO A 1 100 ? -22.291 -0.671 19.644 1.00 71.44 100 PRO A O 1
ATOM 792 N N . GLY A 1 101 ? -21.071 -1.702 18.074 1.00 67.50 101 GLY A N 1
ATOM 793 C CA . GLY A 1 101 ? -22.209 -1.998 17.195 1.00 67.50 101 GLY A CA 1
ATOM 794 C C . GLY A 1 101 ? -22.665 -0.845 16.288 1.00 67.50 101 GLY A C 1
ATOM 795 O O . GLY A 1 101 ? -23.530 -1.062 15.443 1.00 67.50 101 GLY A O 1
ATOM 796 N N . ALA A 1 102 ? -22.055 0.345 16.370 1.00 68.12 102 ALA A N 1
ATOM 797 C CA . ALA A 1 102 ? -22.384 1.474 15.490 1.00 68.12 102 ALA A CA 1
ATOM 798 C C . ALA A 1 102 ? -21.984 1.260 14.022 1.00 68.12 102 ALA A C 1
ATOM 800 O O . ALA A 1 102 ? -22.438 1.995 13.150 1.00 68.12 102 ALA A O 1
ATOM 801 N N . ALA A 1 103 ? -21.140 0.264 13.737 1.00 70.00 103 ALA A N 1
ATOM 802 C CA . ALA A 1 103 ? -20.800 -0.157 12.386 1.00 70.00 103 ALA A CA 1
ATOM 803 C C . ALA A 1 103 ? -21.621 -1.404 12.007 1.00 70.00 103 ALA A C 1
ATOM 805 O O . ALA A 1 103 ? -21.272 -2.507 12.439 1.00 70.00 103 ALA A O 1
ATOM 806 N N . PRO A 1 104 ? -22.679 -1.277 11.180 1.00 80.75 104 PRO A N 1
ATOM 807 C CA . PRO A 1 104 ? -23.398 -2.433 10.657 1.00 80.75 104 PRO A CA 1
ATOM 808 C C . PRO A 1 104 ? -22.438 -3.395 9.953 1.00 80.75 104 PRO A C 1
ATOM 810 O O . PRO A 1 104 ? -21.499 -2.956 9.285 1.00 80.75 104 PRO A O 1
ATOM 813 N N . ARG A 1 105 ? -22.711 -4.705 10.006 1.00 83.25 105 ARG A N 1
ATOM 814 C CA . ARG A 1 105 ? -21.901 -5.716 9.292 1.00 83.25 105 ARG A CA 1
ATOM 815 C C . ARG A 1 105 ? -21.715 -5.366 7.814 1.00 83.25 105 ARG A C 1
ATOM 817 O O . ARG A 1 105 ? -20.629 -5.543 7.281 1.00 83.25 105 ARG A O 1
ATOM 824 N N . LEU A 1 106 ? -22.746 -4.809 7.176 1.00 85.06 106 LEU A N 1
ATOM 825 C CA . LEU A 1 106 ? -22.679 -4.348 5.788 1.00 85.06 106 LEU A CA 1
ATOM 826 C C . LEU A 1 106 ? -21.584 -3.289 5.568 1.00 85.06 106 LEU A C 1
ATOM 828 O O . LEU A 1 106 ? -20.844 -3.377 4.597 1.00 85.06 106 LEU A O 1
ATOM 832 N N . HIS A 1 107 ? -21.432 -2.328 6.484 1.00 84.88 107 HIS A N 1
ATOM 833 C CA . HIS A 1 107 ? -20.366 -1.326 6.398 1.00 84.88 107 HIS A CA 1
ATOM 834 C C . HIS A 1 107 ? -18.982 -1.966 6.533 1.00 84.88 107 HIS A C 1
ATOM 836 O O . HIS A 1 107 ? -18.077 -1.628 5.776 1.00 84.88 107 HIS A O 1
ATOM 842 N N . GLN A 1 108 ? -18.817 -2.918 7.456 1.00 86.69 108 GLN A N 1
ATOM 843 C CA . GLN A 1 108 ? -17.558 -3.657 7.596 1.00 86.69 108 GLN A CA 1
ATOM 844 C C . GLN A 1 108 ? -17.218 -4.423 6.311 1.00 86.69 108 GLN A C 1
ATOM 846 O O . GLN A 1 108 ? -16.081 -4.370 5.854 1.00 86.69 108 GLN A O 1
ATOM 851 N N . TRP A 1 109 ? -18.203 -5.058 5.672 1.00 89.62 109 TRP A N 1
ATOM 852 C CA . TRP A 1 109 ? -18.001 -5.725 4.385 1.00 89.62 109 TRP A CA 1
ATOM 853 C C . TRP A 1 109 ? -17.551 -4.768 3.281 1.00 89.62 109 TRP A C 1
ATOM 855 O O . TRP A 1 109 ? -16.626 -5.102 2.548 1.00 89.62 109 TRP A O 1
ATOM 865 N N . VAL A 1 110 ? -18.136 -3.571 3.181 1.00 91.06 110 VAL A N 1
ATOM 866 C CA . VAL A 1 110 ? -17.727 -2.569 2.179 1.00 91.06 110 VAL A CA 1
ATOM 867 C C . VAL A 1 110 ? -16.271 -2.147 2.378 1.00 91.06 110 VAL A C 1
ATOM 869 O O . VAL A 1 110 ? -15.497 -2.150 1.422 1.00 91.06 110 VAL A O 1
ATOM 872 N N . TRP A 1 111 ? -15.865 -1.847 3.614 1.00 91.69 111 TRP A N 1
ATOM 873 C CA . TRP A 1 111 ? -14.477 -1.483 3.911 1.00 91.69 111 TRP A CA 1
ATOM 874 C C . TRP A 1 111 ? -13.504 -2.644 3.682 1.00 91.69 111 TRP A C 1
ATOM 876 O O . TRP A 1 111 ? -12.403 -2.425 3.178 1.00 91.69 111 TRP A O 1
ATOM 886 N N . ALA A 1 112 ? -13.912 -3.875 3.999 1.00 92.31 112 ALA A N 1
ATOM 887 C CA . ALA A 1 112 ? -13.118 -5.073 3.741 1.00 92.31 112 ALA A CA 1
ATOM 888 C C . ALA A 1 112 ? -12.939 -5.322 2.240 1.00 92.31 112 ALA A C 1
ATOM 890 O O . ALA A 1 112 ? -11.826 -5.601 1.804 1.00 92.31 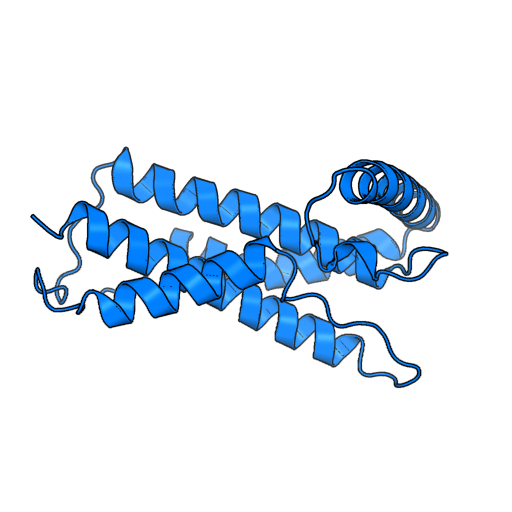112 ALA A O 1
ATOM 891 N N . LEU A 1 113 ? -14.001 -5.168 1.445 1.00 92.31 113 LEU A N 1
ATOM 892 C CA . LEU A 1 113 ? -13.946 -5.295 -0.011 1.00 92.31 113 LEU A CA 1
ATOM 893 C C . LEU A 1 113 ? -13.083 -4.203 -0.644 1.00 92.31 113 LEU A C 1
ATOM 895 O O . LEU A 1 113 ? -12.294 -4.508 -1.534 1.00 92.31 113 LEU A O 1
ATOM 899 N N . LEU A 1 114 ? -13.190 -2.957 -0.170 1.00 91.69 114 LEU A N 1
ATOM 900 C CA . LEU A 1 114 ? -12.340 -1.855 -0.623 1.00 91.69 114 LEU A CA 1
ATOM 901 C C . LEU A 1 114 ? -10.867 -2.165 -0.355 1.00 91.69 114 LEU A C 1
ATOM 903 O O . LEU A 1 114 ? -10.051 -2.106 -1.271 1.00 91.69 114 LEU A O 1
ATOM 907 N N . TRP A 1 115 ? -10.524 -2.544 0.878 1.00 94.00 115 TRP A N 1
ATOM 908 C CA . TRP A 1 115 ? -9.151 -2.910 1.216 1.00 94.00 115 TRP A CA 1
ATOM 909 C C . TRP A 1 115 ? -8.659 -4.109 0.398 1.00 94.00 115 TRP A C 1
ATOM 911 O O . TRP A 1 115 ? -7.571 -4.059 -0.171 1.00 94.00 115 TRP A O 1
ATOM 921 N N . PHE A 1 116 ? -9.472 -5.161 0.283 1.00 92.19 116 PHE A N 1
ATOM 922 C CA . PHE A 1 116 ? -9.128 -6.357 -0.482 1.00 92.19 116 PHE A CA 1
ATOM 923 C C . PHE A 1 116 ? -8.895 -6.041 -1.963 1.00 92.19 116 PHE A C 1
ATOM 925 O O . PHE A 1 116 ? -7.943 -6.541 -2.556 1.00 92.19 116 PHE A O 1
ATOM 932 N N . ASN A 1 117 ? -9.707 -5.166 -2.562 1.00 89.50 117 ASN A N 1
ATOM 933 C CA . ASN A 1 117 ? -9.509 -4.724 -3.939 1.00 89.50 117 ASN A CA 1
ATOM 934 C C . ASN A 1 117 ? -8.141 -4.046 -4.131 1.00 89.50 117 ASN A C 1
ATOM 936 O O . ASN A 1 117 ? -7.445 -4.351 -5.099 1.00 89.50 117 ASN A O 1
ATOM 940 N N . LEU A 1 118 ? -7.717 -3.207 -3.181 1.00 90.88 118 LEU A N 1
ATOM 941 C CA . LEU A 1 118 ? -6.388 -2.583 -3.190 1.00 90.88 118 LEU A CA 1
ATOM 942 C C . LEU A 1 118 ? -5.266 -3.614 -2.986 1.00 90.88 118 LEU A C 1
ATOM 944 O O . LEU A 1 118 ? -4.239 -3.556 -3.651 1.00 90.88 118 LEU A O 1
ATOM 948 N N . VAL A 1 119 ? -5.462 -4.626 -2.139 1.00 88.44 119 VAL A N 1
ATOM 949 C CA . VAL A 1 119 ? -4.505 -5.743 -2.014 1.00 88.44 119 VAL A CA 1
ATOM 950 C C . VAL A 1 119 ? -4.385 -6.529 -3.325 1.00 88.44 119 VAL A C 1
ATOM 952 O O . VAL A 1 119 ? -3.302 -6.943 -3.709 1.00 88.44 119 VAL A O 1
ATOM 955 N N . MET A 1 120 ? -5.457 -6.689 -4.092 1.00 85.50 120 MET A N 1
ATOM 956 C CA . MET A 1 120 ? -5.384 -7.391 -5.383 1.00 85.50 120 MET A CA 1
ATOM 957 C C . MET A 1 120 ? -4.729 -6.563 -6.507 1.00 85.50 120 MET A C 1
ATOM 959 O O . MET A 1 120 ? -4.590 -7.045 -7.637 1.00 85.50 120 MET A O 1
ATOM 963 N N . GLY A 1 121 ? -4.304 -5.329 -6.218 1.00 78.06 121 GLY A N 1
ATOM 964 C CA . GLY A 1 121 ? -3.714 -4.413 -7.190 1.00 78.06 121 GLY A CA 1
ATOM 965 C C . GLY A 1 121 ? -4.721 -3.465 -7.842 1.00 78.06 121 GLY A C 1
ATOM 966 O O . GLY A 1 121 ? -4.420 -2.912 -8.893 1.00 78.06 121 GLY A O 1
ATOM 967 N N . GLY A 1 122 ? -5.910 -3.268 -7.264 1.00 74.50 122 GLY A N 1
ATOM 968 C CA . GLY A 1 122 ? -6.950 -2.380 -7.805 1.00 74.50 122 GLY A CA 1
ATOM 969 C C . GLY A 1 122 ? -6.548 -0.902 -7.916 1.00 74.50 122 GLY A C 1
ATOM 970 O O . GLY A 1 122 ? -7.194 -0.139 -8.625 1.00 74.50 122 GLY A O 1
ATOM 971 N N . GLN A 1 123 ? -5.453 -0.500 -7.270 1.00 76.62 123 GLN A N 1
ATOM 972 C CA . GLN A 1 123 ? -4.827 0.818 -7.411 1.00 76.62 123 GLN A CA 1
ATOM 973 C C . GLN A 1 123 ? -4.005 0.983 -8.699 1.00 76.62 123 GLN A C 1
ATOM 975 O O . GLN A 1 123 ? -3.539 2.087 -8.980 1.00 76.62 123 GLN A O 1
ATOM 980 N N . LEU A 1 124 ? -3.763 -0.100 -9.445 1.00 70.00 124 LEU A N 1
ATOM 981 C CA . LEU A 1 124 ? -2.983 -0.053 -10.674 1.00 70.00 124 LEU A CA 1
ATOM 982 C C . LEU A 1 124 ? -3.746 0.668 -11.768 1.00 70.00 124 LEU A C 1
ATOM 984 O O . LEU A 1 124 ? -4.738 0.173 -12.306 1.00 70.00 124 LEU A O 1
ATOM 988 N N . ILE A 1 125 ? -3.213 1.814 -12.160 1.00 67.00 125 ILE A N 1
ATOM 989 C CA . ILE A 1 125 ? -3.719 2.542 -13.311 1.00 67.00 125 ILE A CA 1
ATOM 990 C C . ILE A 1 125 ? -2.916 2.074 -14.515 1.00 67.00 125 ILE A C 1
ATOM 992 O O . ILE A 1 125 ? -1.737 2.403 -14.668 1.00 67.00 125 ILE A O 1
ATOM 996 N N . VAL A 1 126 ? -3.568 1.249 -15.340 1.00 58.72 126 VAL A N 1
ATOM 997 C CA . VAL A 1 126 ? -3.031 0.784 -16.621 1.00 58.72 126 VAL A CA 1
ATOM 998 C C . VAL A 1 126 ? -2.686 2.020 -17.441 1.00 58.72 126 VAL A C 1
ATOM 1000 O O . VAL A 1 126 ? -3.560 2.821 -17.773 1.00 58.72 126 VAL A O 1
ATOM 1003 N N . GLN A 1 127 ? -1.398 2.196 -17.723 1.00 57.47 127 GLN A N 1
ATOM 1004 C CA . GLN A 1 127 ? -0.917 3.338 -18.482 1.00 57.47 127 GLN A CA 1
ATOM 1005 C C . GLN A 1 127 ? -1.396 3.212 -19.930 1.00 57.47 127 GLN A C 1
ATOM 1007 O O . GLN A 1 127 ? -0.870 2.424 -20.712 1.00 57.47 127 GLN A O 1
ATOM 1012 N N . GLY A 1 128 ? -2.454 3.951 -20.261 1.00 54.47 128 GLY A N 1
ATOM 1013 C CA . GLY A 1 128 ? -2.853 4.208 -21.640 1.00 54.47 128 GLY A CA 1
ATOM 1014 C C . GLY A 1 128 ? -1.951 5.265 -22.295 1.00 54.47 128 GLY A C 1
ATOM 1015 O O . GLY A 1 128 ? -1.132 5.880 -21.615 1.00 54.47 128 GLY A O 1
ATOM 1016 N N . PRO A 1 129 ? -2.120 5.540 -23.598 1.00 52.16 129 PRO A N 1
ATOM 1017 C CA . PRO A 1 129 ? -1.276 6.458 -24.380 1.00 52.16 129 PRO A CA 1
ATOM 1018 C C . PRO A 1 129 ? -1.428 7.955 -24.024 1.00 52.16 129 PRO A C 1
ATOM 1020 O O . PRO A 1 129 ? -1.066 8.822 -24.812 1.00 52.16 129 PRO A O 1
ATOM 1023 N N . ILE A 1 130 ? -1.993 8.287 -22.864 1.00 51.84 130 ILE A N 1
ATOM 1024 C CA . ILE A 1 130 ? -2.348 9.651 -22.458 1.00 51.84 130 ILE A CA 1
ATOM 1025 C C . ILE A 1 130 ? -1.514 10.013 -21.214 1.00 51.84 130 ILE A C 1
ATOM 1027 O O . ILE A 1 130 ? -1.339 9.141 -20.359 1.00 51.84 130 ILE A O 1
ATOM 1031 N N . PRO A 1 131 ? -1.036 11.266 -21.046 1.00 56.34 131 PRO A N 1
ATOM 1032 C CA . PRO A 1 131 ? -0.159 11.685 -19.942 1.00 56.34 131 PRO A CA 1
ATOM 1033 C C . PRO A 1 131 ? -0.872 11.794 -18.575 1.00 56.34 131 PRO A C 1
ATOM 1035 O O . PRO A 1 131 ? -0.647 12.724 -17.806 1.00 56.34 131 PRO A O 1
ATOM 1038 N N . TRP A 1 132 ? -1.727 10.829 -18.231 1.00 59.12 132 TRP A N 1
ATOM 1039 C CA . TRP A 1 132 ? -2.362 10.707 -16.914 1.00 59.12 132 TRP A CA 1
ATOM 1040 C C . TRP A 1 132 ? -1.434 10.084 -15.863 1.00 59.12 132 TRP A C 1
ATOM 1042 O O . TRP A 1 132 ? -1.899 9.744 -14.782 1.00 59.12 132 TRP A O 1
ATOM 1052 N N . GLU A 1 133 ? -0.137 9.916 -16.128 1.00 62.97 133 GLU A N 1
ATOM 1053 C CA . GLU A 1 133 ? 0.778 9.226 -15.207 1.00 62.97 133 GLU A CA 1
ATOM 1054 C C . GLU A 1 133 ? 0.848 9.906 -13.832 1.00 62.97 133 GLU A C 1
ATOM 1056 O O . GLU A 1 133 ? 0.723 9.243 -12.801 1.00 62.97 133 GLU A O 1
ATOM 1061 N N . THR A 1 134 ? 0.955 11.237 -13.807 1.00 65.38 134 THR A N 1
ATOM 1062 C CA . THR A 1 134 ? 1.004 12.027 -12.566 1.00 65.38 134 THR A CA 1
ATOM 1063 C C . THR A 1 134 ? -0.322 11.983 -11.812 1.00 65.38 134 THR A C 1
ATOM 1065 O O . THR A 1 134 ? -0.353 11.847 -10.591 1.00 65.38 134 THR A O 1
ATOM 1068 N N . VAL A 1 135 ? -1.437 12.051 -12.538 1.00 71.81 135 VAL A N 1
ATOM 1069 C CA . VAL A 1 135 ? -2.780 11.971 -11.951 1.00 71.81 135 VAL A CA 1
ATOM 1070 C C . VAL A 1 135 ? -3.041 10.569 -11.412 1.00 71.81 135 VAL A C 1
ATOM 1072 O O . VAL A 1 135 ? -3.602 10.414 -10.331 1.00 71.81 135 VAL A O 1
ATOM 1075 N N . GLY A 1 136 ? -2.574 9.543 -12.119 1.00 75.31 136 GLY A N 1
ATOM 1076 C CA . GLY A 1 136 ? -2.694 8.166 -11.684 1.00 75.31 136 GLY A CA 1
ATOM 1077 C C . GLY A 1 136 ? -1.910 7.895 -10.404 1.00 75.31 136 GLY A C 1
ATOM 1078 O O . GLY A 1 136 ? -2.424 7.252 -9.492 1.00 75.31 136 GLY A O 1
ATOM 1079 N N . LEU A 1 137 ? -0.713 8.468 -10.271 1.00 77.94 137 LEU A N 1
ATOM 1080 C CA . LEU A 1 137 ? 0.032 8.419 -9.014 1.00 77.94 137 LEU A CA 1
ATOM 1081 C C . LEU A 1 137 ? -0.751 9.071 -7.868 1.00 77.94 137 LEU A C 1
ATOM 1083 O O . LEU A 1 137 ? -0.853 8.468 -6.805 1.00 77.94 137 LEU A O 1
ATOM 1087 N N . LEU A 1 138 ? -1.362 10.242 -8.076 1.00 81.50 138 LEU A N 1
ATOM 1088 C CA . LEU A 1 138 ? -2.184 10.897 -7.048 1.00 81.50 138 LEU A CA 1
ATOM 1089 C C . LEU A 1 138 ? -3.384 10.039 -6.625 1.00 81.50 138 LEU A C 1
ATOM 1091 O O . LEU A 1 138 ? -3.606 9.841 -5.429 1.00 81.50 138 LEU A O 1
ATOM 1095 N N . PHE A 1 139 ? -4.132 9.487 -7.584 1.00 83.31 139 PHE A N 1
ATOM 1096 C CA . PHE A 1 139 ? -5.253 8.591 -7.287 1.00 83.31 139 PHE A CA 1
ATOM 1097 C C . PHE A 1 139 ? -4.800 7.335 -6.553 1.00 83.31 139 PHE A C 1
ATOM 1099 O O . PHE A 1 139 ? -5.460 6.920 -5.603 1.00 83.31 139 PHE A O 1
ATOM 1106 N N . MET A 1 140 ? -3.660 6.763 -6.937 1.00 85.94 140 MET A N 1
ATOM 1107 C CA . MET A 1 140 ? -3.075 5.635 -6.226 1.00 85.94 140 MET A CA 1
ATOM 1108 C C . MET A 1 140 ? -2.735 6.016 -4.780 1.00 85.94 140 MET A C 1
ATOM 1110 O O . MET A 1 140 ? -3.105 5.280 -3.871 1.00 85.94 140 MET A O 1
ATOM 1114 N N . MET A 1 141 ? -2.087 7.161 -4.531 1.00 87.94 141 MET A N 1
ATOM 1115 C CA . MET A 1 141 ? -1.767 7.594 -3.162 1.00 87.94 141 MET A CA 1
ATOM 1116 C C . MET A 1 141 ? -3.026 7.741 -2.304 1.00 87.94 141 MET A C 1
ATOM 1118 O O . MET A 1 141 ? -3.069 7.240 -1.181 1.00 87.94 141 MET A O 1
ATOM 1122 N N . LEU A 1 142 ? -4.069 8.373 -2.850 1.00 88.06 142 LEU A N 1
ATOM 1123 C CA . LEU A 1 142 ? -5.363 8.522 -2.181 1.00 88.06 142 LEU A CA 1
ATOM 1124 C C . LEU A 1 142 ? -6.023 7.167 -1.915 1.00 88.06 142 LEU A C 1
ATOM 1126 O O . LEU A 1 142 ? -6.537 6.937 -0.820 1.00 88.06 142 LEU A O 1
ATOM 1130 N N . ALA A 1 143 ? -5.985 6.259 -2.891 1.00 89.44 143 ALA A N 1
ATOM 1131 C CA . ALA A 1 143 ? -6.541 4.920 -2.768 1.00 89.44 143 ALA A CA 1
ATOM 1132 C C . ALA A 1 143 ? -5.824 4.121 -1.671 1.00 89.44 143 ALA A C 1
ATOM 1134 O O . ALA A 1 143 ? -6.481 3.573 -0.789 1.00 89.44 143 ALA A O 1
ATOM 1135 N N . LEU A 1 144 ? -4.488 4.120 -1.656 1.00 90.50 144 LEU A N 1
ATOM 1136 C CA . LEU A 1 144 ? -3.686 3.427 -0.644 1.00 90.50 144 LEU A CA 1
ATOM 1137 C C . LEU A 1 144 ? -3.892 4.023 0.756 1.00 90.50 144 LEU A C 1
ATOM 1139 O O . LEU A 1 144 ? -4.106 3.272 1.708 1.00 90.50 144 LEU A O 1
ATOM 1143 N N . GLY A 1 145 ? -3.918 5.353 0.884 1.00 90.75 145 GLY A N 1
ATOM 1144 C CA . GLY A 1 145 ? -4.236 6.027 2.147 1.00 90.75 145 GLY A CA 1
ATOM 1145 C C . GLY A 1 145 ? -5.640 5.677 2.652 1.00 90.75 145 GLY A C 1
ATOM 1146 O O . GLY A 1 145 ? -5.823 5.338 3.822 1.00 90.75 145 GLY A O 1
ATOM 1147 N N . THR A 1 146 ? -6.626 5.649 1.751 1.00 91.88 146 THR A N 1
ATOM 1148 C CA . THR A 1 146 ? -7.995 5.199 2.060 1.00 91.88 146 THR A CA 1
ATOM 1149 C C . THR A 1 146 ? -8.017 3.732 2.483 1.00 91.88 146 THR A C 1
ATOM 1151 O O . THR A 1 146 ? -8.727 3.375 3.421 1.00 91.88 146 THR A O 1
ATOM 1154 N N . GLY A 1 147 ? -7.205 2.881 1.857 1.00 92.88 147 GLY A N 1
ATOM 1155 C CA . GLY A 1 147 ? -7.030 1.487 2.251 1.00 92.88 147 GLY A CA 1
ATOM 1156 C C . GLY A 1 147 ? -6.472 1.335 3.668 1.00 92.88 147 GLY A C 1
ATOM 1157 O O . GLY A 1 147 ? -6.968 0.505 4.426 1.00 92.88 147 GLY A O 1
ATOM 1158 N N . ILE A 1 148 ? -5.501 2.160 4.073 1.00 93.06 148 ILE A N 1
ATOM 1159 C CA . ILE A 1 148 ? -4.971 2.161 5.451 1.00 93.06 148 ILE A CA 1
ATOM 1160 C C . ILE A 1 148 ? -6.063 2.593 6.441 1.00 93.06 148 ILE A C 1
ATOM 1162 O O . ILE A 1 148 ? -6.247 1.955 7.482 1.00 93.06 148 ILE A O 1
ATOM 1166 N N . CYS A 1 149 ? -6.846 3.622 6.100 1.00 91.50 149 CYS A N 1
ATOM 1167 C CA . CYS A 1 149 ? -8.018 4.024 6.882 1.00 91.50 149 CYS A CA 1
ATOM 1168 C C . CYS A 1 149 ? -9.048 2.890 7.002 1.00 91.50 149 CYS A C 1
ATOM 1170 O O . CYS A 1 149 ? -9.580 2.662 8.091 1.00 91.50 149 CYS A O 1
ATOM 1172 N N . ALA A 1 150 ? -9.294 2.152 5.915 1.00 92.19 150 ALA A N 1
ATOM 1173 C CA . ALA A 1 150 ? -10.192 1.002 5.892 1.00 92.19 150 ALA A CA 1
ATOM 1174 C C . ALA A 1 150 ? -9.716 -0.098 6.852 1.00 92.19 150 ALA A C 1
ATOM 1176 O O . ALA A 1 150 ? -10.494 -0.564 7.683 1.00 92.19 150 ALA A O 1
ATOM 1177 N N . VAL A 1 151 ? -8.429 -0.461 6.812 1.00 93.75 151 VAL A N 1
ATOM 1178 C CA . VAL A 1 151 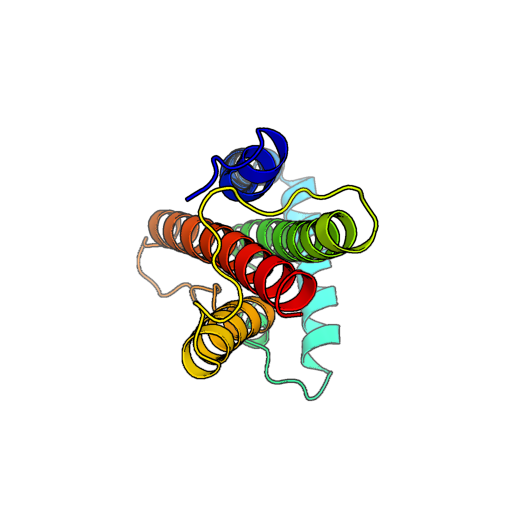? -7.835 -1.450 7.731 1.00 93.75 151 VAL A CA 1
ATOM 1179 C C . VAL A 1 151 ? -7.973 -1.016 9.175 1.00 93.75 151 VAL A C 1
ATOM 1181 O O . VAL A 1 151 ? -8.382 -1.815 10.015 1.00 93.75 151 VAL A O 1
ATOM 1184 N N . ARG A 1 152 ? -7.661 0.248 9.475 1.00 91.19 152 ARG A N 1
ATOM 1185 C CA . ARG A 1 152 ? -7.813 0.790 10.826 1.00 91.19 152 ARG A CA 1
ATOM 1186 C C . ARG A 1 152 ? -9.259 0.671 11.293 1.00 91.19 152 ARG A C 1
ATOM 1188 O O . ARG A 1 152 ? -9.500 0.167 12.386 1.00 91.19 152 ARG A O 1
ATOM 1195 N N . PHE A 1 153 ? -10.216 1.096 10.468 1.00 89.94 153 PHE A N 1
ATOM 1196 C CA . PHE A 1 153 ? -11.638 0.988 10.781 1.00 89.94 153 PHE A CA 1
ATOM 1197 C C . PHE A 1 153 ? -12.048 -0.460 11.066 1.00 89.94 153 PHE A C 1
ATOM 1199 O O . PHE A 1 153 ? -12.707 -0.714 12.073 1.00 89.94 153 PHE A O 1
ATOM 1206 N N . LEU A 1 154 ? -11.629 -1.409 10.226 1.00 90.94 154 LEU A N 1
ATOM 1207 C CA . LEU A 1 154 ? -11.923 -2.833 10.396 1.00 90.94 154 LEU A CA 1
ATOM 1208 C C . LEU A 1 154 ? -11.308 -3.386 11.680 1.00 90.94 154 LEU A C 1
ATOM 1210 O O . LEU A 1 154 ? -12.007 -4.007 12.473 1.00 90.94 154 LEU A O 1
ATOM 1214 N N . ALA A 1 155 ? -10.023 -3.130 11.918 1.00 90.50 155 ALA A N 1
ATOM 1215 C CA . ALA A 1 155 ? -9.308 -3.631 13.085 1.00 90.50 155 ALA A CA 1
ATOM 1216 C C . ALA A 1 155 ? -9.884 -3.071 14.396 1.00 90.50 155 ALA A C 1
ATOM 1218 O O . ALA A 1 155 ? -10.115 -3.835 15.333 1.00 90.50 155 ALA A O 1
ATOM 1219 N N . VAL A 1 156 ? -10.188 -1.768 14.451 1.00 88.88 156 VAL A N 1
ATOM 1220 C CA . VAL A 1 156 ? -10.877 -1.138 15.592 1.00 88.88 156 VAL A CA 1
ATOM 1221 C C . VAL A 1 156 ? -12.268 -1.742 15.772 1.00 88.88 156 VAL A C 1
ATOM 1223 O O . VAL A 1 156 ? -12.617 -2.142 16.882 1.00 88.88 156 VAL A O 1
ATOM 1226 N N . SER A 1 157 ? -13.039 -1.859 14.686 1.00 87.25 157 SER A N 1
ATOM 1227 C CA . SER A 1 157 ? -14.395 -2.410 14.738 1.00 87.25 157 SER A CA 1
ATOM 1228 C C . SER A 1 157 ? -14.402 -3.838 15.264 1.00 87.25 157 SER A C 1
ATOM 1230 O O . SER A 1 157 ? -15.238 -4.181 16.088 1.00 87.25 157 SER A O 1
ATOM 1232 N N . VAL A 1 158 ? -13.450 -4.671 14.837 1.00 88.31 158 VAL A N 1
ATOM 1233 C CA . VAL A 1 158 ? -13.315 -6.050 15.316 1.00 88.31 158 VAL A CA 1
ATOM 1234 C C . VAL A 1 158 ? -12.880 -6.074 16.780 1.00 88.31 158 VAL A C 1
ATOM 1236 O O . VAL A 1 158 ? -13.520 -6.763 17.575 1.00 88.31 158 VAL A O 1
ATOM 1239 N N . LYS A 1 159 ? -11.847 -5.309 17.163 1.00 87.44 159 LYS A N 1
ATOM 1240 C CA . LYS A 1 159 ? -11.314 -5.295 18.536 1.00 87.44 159 LYS A CA 1
ATOM 1241 C C . LYS A 1 159 ? -12.365 -4.886 19.573 1.00 87.44 159 LYS A C 1
ATOM 1243 O O . LYS A 1 159 ? -12.435 -5.513 20.624 1.00 87.44 159 LYS A O 1
ATOM 1248 N N . PHE A 1 160 ? -13.176 -3.874 19.269 1.00 86.19 160 PHE A N 1
ATOM 1249 C CA . PHE A 1 160 ? -14.171 -3.299 20.185 1.00 86.19 160 PHE A CA 1
ATOM 1250 C C . PHE A 1 160 ? -15.621 -3.643 19.797 1.00 86.19 160 PHE A C 1
ATOM 1252 O O . PHE A 1 160 ? -16.550 -2.902 20.107 1.00 86.19 160 PHE A O 1
ATOM 1259 N N . SER A 1 161 ? -15.836 -4.727 19.045 1.00 76.38 161 SER A N 1
ATOM 1260 C CA . SER A 1 161 ? -17.188 -5.237 18.734 1.00 76.38 161 SER A CA 1
ATOM 1261 C C . SER A 1 161 ? -17.827 -6.024 19.881 1.00 76.38 161 SER A C 1
ATOM 1263 O O . SER A 1 161 ? -19.015 -6.335 19.805 1.00 76.38 161 SER A O 1
ATOM 1265 N N . ARG A 1 162 ? -17.034 -6.372 20.898 1.00 59.16 162 ARG A N 1
ATOM 1266 C CA . ARG A 1 162 ? -17.459 -7.018 22.143 1.00 59.16 162 ARG A CA 1
ATOM 1267 C C . ARG A 1 162 ? -17.533 -5.977 23.246 1.00 59.16 162 ARG A C 1
ATOM 1269 O O . ARG A 1 162 ? -18.410 -6.150 24.113 1.00 59.16 162 ARG A O 1
#

Secondary structure (DSSP, 8-state):
-PPPPHHHHHHHHTHHHHHHHHHHHHTSHHHHHHHHHHHHHHHHHHHHSS---GGGG--SSPPHHHHHHHHHHHHHHHHHHHHHHHHHHS--PPPTTPPTT-S-HHHHHHHHHHHHHHHTTTT-----SSS-HHHHHHHHHHHHHHHHHHHHHHHHHHHT--

pLDDT: mean 84.11, std 10.43, range [47.53, 95.0]